Protein AF-A0A353Z3U8-F1 (afdb_monomer_lite)

Sequence (60 aa):
MGKTFVEKVLGAKKGSIVFVKPDIILSHDNTASIEKIFRKMGGETVAKPDQLMVVLDHNA

Foldseek 3Di:
DDDDPVCVVQVHDPPDDDDDDDQADEEEPCVVVVVVVCVVVVHDDDPCVVRYHYHHPDDD

Radius of gyration: 16.33 Å; chains: 1; bounding box: 38×24×46 Å

pLDDT: mean 93.2, std 8.48, range [52.97, 98.06]

Secondary structure (DSSP, 8-state):
-PPPHHHHHSSS-TT-------S-EEE-TTHHHHHHHHHHTT--S-S-GGGEEE---S--

Structure (mmCIF, N/CA/C/O backbone):
data_AF-A0A353Z3U8-F1
#
_entry.id   AF-A0A353Z3U8-F1
#
loop_
_atom_site.group_PDB
_atom_site.id
_atom_site.type_symbol
_atom_site.label_atom_id
_atom_site.label_alt_id
_atom_site.label_comp_id
_atom_site.label_asym_id
_atom_site.label_entity_id
_atom_site.label_seq_id
_atom_site.pdbx_PDB_ins_code
_atom_site.Cartn_x
_atom_site.Cartn_y
_atom_site.Cartn_z
_atom_site.occupancy
_atom_site.B_iso_or_equiv
_atom_site.auth_seq_id
_atom_site.auth_comp_id
_atom_site.auth_asym_id
_atom_site.auth_atom_id
_atom_site.pdbx_PDB_model_num
ATOM 1 N N . MET A 1 1 ? -20.718 -3.476 24.347 1.00 80.12 1 MET A N 1
ATOM 2 C CA . MET A 1 1 ? -20.328 -2.285 23.558 1.00 80.12 1 MET A CA 1
ATOM 3 C C . MET A 1 1 ? -19.991 -2.749 22.150 1.00 80.12 1 MET A C 1
ATOM 5 O O . MET A 1 1 ? -19.253 -3.719 22.024 1.00 80.12 1 MET A O 1
ATOM 9 N N . GLY A 1 2 ? -20.607 -2.171 21.118 1.00 90.38 2 GLY A N 1
ATOM 10 C CA . GLY A 1 2 ? -20.384 -2.601 19.731 1.00 90.38 2 GLY A CA 1
ATOM 11 C C . GLY A 1 2 ? -18.999 -2.204 19.209 1.00 90.38 2 GLY A C 1
ATOM 12 O O . GLY A 1 2 ? -18.382 -1.290 19.747 1.00 90.38 2 GLY A O 1
ATOM 13 N N . LYS A 1 3 ? -18.526 -2.886 18.157 1.00 96.50 3 LYS A N 1
ATOM 14 C CA . LYS A 1 3 ? -17.360 -2.455 17.368 1.00 96.50 3 LYS A CA 1
ATOM 15 C C . LYS A 1 3 ? -17.785 -1.405 16.343 1.00 96.50 3 LYS A C 1
ATOM 17 O O . LYS A 1 3 ? -18.834 -1.559 15.708 1.00 96.50 3 LYS A O 1
ATOM 22 N N . THR A 1 4 ? -16.956 -0.390 16.139 1.00 97.94 4 THR A N 1
ATOM 23 C CA . THR A 1 4 ? -17.107 0.571 15.036 1.00 97.94 4 THR A CA 1
ATOM 24 C C . THR A 1 4 ? -16.865 -0.096 13.676 1.00 97.94 4 THR A C 1
ATOM 26 O O . THR A 1 4 ? -16.403 -1.234 13.599 1.00 97.94 4 THR A O 1
ATOM 29 N N . PHE A 1 5 ? -17.166 0.609 12.583 1.00 98.06 5 PHE A N 1
ATOM 30 C CA . PHE A 1 5 ? -16.878 0.127 11.228 1.00 98.06 5 PHE A CA 1
ATOM 31 C C . PHE A 1 5 ? -15.388 -0.201 11.033 1.00 98.06 5 PHE A C 1
ATOM 33 O O . PHE A 1 5 ? -15.052 -1.304 10.614 1.00 98.06 5 PHE A O 1
ATOM 40 N N . VAL A 1 6 ? -14.493 0.708 11.429 1.00 97.56 6 VAL A N 1
ATOM 41 C CA . VAL A 1 6 ? -13.039 0.524 11.286 1.00 97.56 6 VAL A CA 1
ATOM 42 C C . VAL A 1 6 ? -12.538 -0.661 12.115 1.00 97.56 6 VAL A C 1
ATOM 44 O O . VAL A 1 6 ? -11.752 -1.463 11.625 1.00 97.56 6 VAL A O 1
ATOM 47 N N . GLU A 1 7 ? -13.041 -0.839 13.339 1.00 97.62 7 GLU A N 1
ATOM 48 C CA . GLU A 1 7 ? -12.673 -1.983 14.191 1.00 97.62 7 GLU A CA 1
ATOM 49 C C . GLU A 1 7 ? -13.192 -3.328 13.654 1.00 97.62 7 GLU A C 1
ATOM 51 O O . GLU A 1 7 ? -12.659 -4.384 13.998 1.00 97.62 7 GLU A O 1
ATOM 56 N N . LYS A 1 8 ? -14.242 -3.316 12.822 1.00 97.25 8 LYS A N 1
ATOM 57 C CA . LYS A 1 8 ? -14.697 -4.508 12.094 1.00 97.25 8 LYS A CA 1
ATOM 58 C C . LYS A 1 8 ? -13.781 -4.811 10.909 1.00 97.25 8 LYS A C 1
ATOM 60 O O . LYS A 1 8 ? -13.394 -5.961 10.762 1.00 97.25 8 LYS A O 1
ATOM 65 N N . VAL A 1 9 ? -13.412 -3.795 10.124 1.00 97.31 9 VAL A N 1
ATOM 66 C CA . VAL A 1 9 ? -12.514 -3.937 8.961 1.00 97.31 9 VAL A CA 1
ATOM 67 C C . VAL A 1 9 ? -11.113 -4.383 9.389 1.00 97.31 9 VAL A C 1
ATOM 69 O O . VAL A 1 9 ? -10.585 -5.348 8.854 1.00 97.31 9 VAL A O 1
ATOM 72 N N . LEU A 1 10 ? -10.523 -3.722 10.388 1.00 97.25 10 LEU A N 1
ATOM 73 C CA . LEU A 1 10 ? -9.167 -4.020 10.871 1.00 97.25 10 LEU A CA 1
ATOM 74 C C . LEU A 1 10 ? -9.125 -5.138 11.924 1.00 97.25 10 LEU A C 1
ATOM 76 O O . LEU A 1 10 ? -8.049 -5.548 12.350 1.00 97.25 10 LEU A O 1
ATOM 80 N N . GLY A 1 11 ? -10.283 -5.596 12.406 1.00 96.25 11 GLY A N 1
ATOM 81 C CA . GLY A 1 11 ? -10.398 -6.676 13.389 1.00 96.25 11 GLY A CA 1
ATOM 82 C C . GLY A 1 11 ? -9.939 -6.341 14.816 1.00 96.25 11 GLY A C 1
ATOM 83 O O . GLY A 1 11 ? -10.115 -7.170 15.710 1.00 96.25 11 GLY A O 1
ATOM 84 N N . ALA A 1 12 ? -9.414 -5.142 15.070 1.00 96.94 12 ALA A N 1
ATOM 85 C CA . ALA A 1 12 ? -8.839 -4.734 16.352 1.00 96.94 12 ALA A CA 1
ATOM 86 C C . ALA A 1 12 ? -9.537 -3.506 16.949 1.00 96.94 12 ALA A C 1
ATOM 88 O O . ALA A 1 12 ? -10.273 -2.807 16.259 1.00 96.94 12 ALA A O 1
ATOM 89 N N . LYS A 1 13 ? -9.318 -3.254 18.246 1.00 96.88 13 LYS A N 1
ATOM 90 C CA . LYS A 1 13 ? -9.860 -2.075 18.941 1.00 96.88 13 LYS A CA 1
ATOM 91 C C . LYS A 1 13 ? -9.030 -0.827 18.628 1.00 96.88 13 LYS A C 1
ATOM 93 O O . LYS A 1 13 ? -7.843 -0.926 18.314 1.00 96.88 13 LYS A O 1
ATOM 98 N N . LYS A 1 14 ? -9.625 0.360 18.788 1.00 97.12 14 LYS A N 1
ATOM 99 C CA . LYS A 1 14 ? -8.877 1.631 18.751 1.00 97.12 14 LYS A CA 1
ATOM 100 C C . LYS A 1 14 ? -7.643 1.568 19.670 1.00 97.12 14 LYS A C 1
ATOM 102 O O . LYS A 1 14 ? -7.760 1.209 20.839 1.00 97.12 14 LYS A O 1
ATOM 107 N N . GLY A 1 15 ? -6.487 1.979 19.146 1.00 97.31 15 GLY A N 1
ATOM 108 C CA . GLY A 1 15 ? -5.213 2.029 19.875 1.00 97.31 15 GLY A CA 1
ATOM 109 C C . GLY A 1 15 ? -4.339 0.781 19.719 1.00 97.31 15 GLY A C 1
ATOM 110 O O . GLY A 1 15 ? -3.191 0.796 20.148 1.00 97.31 15 GLY A O 1
ATOM 111 N N . SER A 1 16 ? -4.842 -0.284 19.090 1.00 98.00 16 SER A N 1
ATOM 112 C CA . SER A 1 16 ? -4.021 -1.442 18.733 1.00 98.00 16 SER A CA 1
ATOM 113 C C . SER A 1 16 ? -3.102 -1.136 17.546 1.00 98.00 16 SER A C 1
ATOM 115 O O . SER A 1 16 ? -3.520 -0.501 16.580 1.00 98.00 16 SER A O 1
ATOM 117 N N . ILE A 1 17 ? -1.871 -1.649 17.596 1.00 97.88 17 ILE A N 1
ATOM 118 C CA . ILE A 1 17 ? -0.979 -1.749 16.434 1.00 97.88 17 ILE A CA 1
ATOM 119 C C . ILE A 1 17 ? -1.228 -3.115 15.793 1.00 97.88 17 ILE A C 1
ATOM 121 O O . ILE A 1 17 ? -1.224 -4.130 16.489 1.00 97.88 17 ILE A O 1
ATOM 125 N N . VAL A 1 18 ? -1.474 -3.141 14.485 1.00 97.19 18 VAL A N 1
ATOM 126 C CA . VAL A 1 18 ? -1.823 -4.359 13.742 1.00 97.19 18 VAL A CA 1
ATOM 127 C C . VAL A 1 18 ? -1.002 -4.481 12.466 1.00 97.19 18 VAL A C 1
ATOM 129 O O . VAL A 1 18 ? -0.627 -3.477 11.864 1.00 97.19 18 VAL A O 1
ATOM 132 N N . PHE A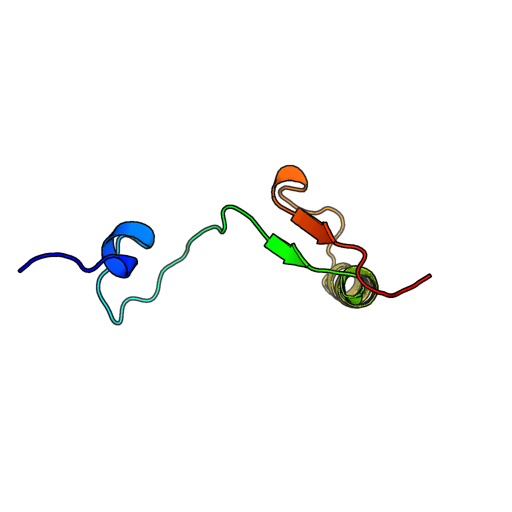 1 19 ? -0.782 -5.718 12.027 1.00 97.75 19 PHE A N 1
ATOM 133 C CA . PHE A 1 19 ? -0.322 -6.018 10.675 1.00 97.75 19 PHE A CA 1
ATOM 134 C C . PHE A 1 19 ? -1.530 -6.419 9.838 1.00 97.75 19 PHE A C 1
ATOM 136 O O . PHE A 1 19 ? -2.193 -7.411 10.131 1.00 97.75 19 PHE A O 1
ATOM 143 N N . VAL A 1 20 ? -1.821 -5.636 8.806 1.00 95.25 20 VAL A N 1
ATOM 144 C CA . VAL A 1 20 ? -2.914 -5.895 7.868 1.00 95.25 20 VAL A CA 1
ATOM 145 C C . VAL A 1 20 ? -2.398 -5.756 6.449 1.00 95.25 20 VAL A C 1
ATOM 147 O O . VAL A 1 20 ? -1.454 -5.013 6.179 1.00 95.25 20 VAL A O 1
ATOM 150 N N . LYS A 1 21 ? -3.021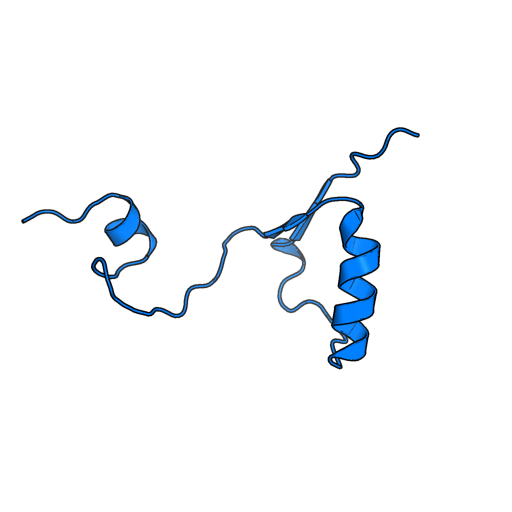 -6.491 5.538 1.00 94.00 21 LYS A N 1
ATOM 151 C CA . LYS A 1 21 ? -2.708 -6.445 4.118 1.00 94.00 21 LYS A CA 1
ATOM 152 C C . LYS A 1 21 ? -3.762 -5.584 3.415 1.00 94.00 21 LYS A C 1
ATOM 154 O O . LYS A 1 21 ? -4.942 -5.828 3.649 1.00 94.00 21 LYS A O 1
ATOM 159 N N . PRO A 1 22 ? -3.379 -4.622 2.561 1.00 94.94 22 PRO A N 1
ATOM 160 C CA . PRO A 1 22 ? -4.347 -3.904 1.741 1.00 94.94 22 PRO A CA 1
ATOM 161 C C . PRO A 1 22 ? -4.939 -4.834 0.677 1.00 94.94 22 PRO A C 1
ATOM 163 O O . PRO A 1 22 ? -4.245 -5.721 0.172 1.00 94.94 22 PRO A O 1
ATOM 166 N N . ASP A 1 23 ? -6.196 -4.609 0.303 1.00 96.19 23 ASP A N 1
ATOM 167 C CA . ASP A 1 23 ? -6.835 -5.315 -0.812 1.00 96.19 23 ASP A CA 1
ATOM 168 C C . ASP A 1 23 ? -6.404 -4.739 -2.168 1.00 96.19 23 ASP A C 1
ATOM 170 O O . ASP A 1 23 ? -6.093 -5.506 -3.078 1.00 96.19 23 ASP A O 1
ATOM 174 N N . ILE A 1 24 ? -6.302 -3.407 -2.270 1.00 96.81 24 ILE A N 1
ATOM 175 C CA . ILE A 1 24 ? -5.852 -2.663 -3.456 1.00 96.81 24 ILE A CA 1
ATOM 176 C C . ILE A 1 24 ? -4.831 -1.599 -3.033 1.00 96.81 24 ILE A C 1
ATOM 178 O O . ILE A 1 24 ? -4.981 -0.958 -1.991 1.00 96.81 24 ILE A O 1
ATOM 182 N N . ILE A 1 25 ? -3.806 -1.395 -3.859 1.00 95.12 25 ILE A N 1
ATOM 183 C CA . ILE A 1 25 ? -2.814 -0.325 -3.757 1.00 95.12 25 ILE A CA 1
ATOM 184 C C . ILE A 1 25 ? -3.015 0.587 -4.966 1.00 95.12 25 ILE A C 1
ATOM 186 O O . ILE A 1 25 ? -2.708 0.202 -6.092 1.00 95.12 25 ILE A O 1
ATOM 190 N N . LEU A 1 26 ? -3.552 1.784 -4.736 1.00 93.94 26 LEU A N 1
ATOM 191 C CA . LEU A 1 26 ? -3.766 2.776 -5.787 1.00 93.94 26 LEU A CA 1
ATOM 192 C C . LEU A 1 26 ? -2.542 3.686 -5.914 1.00 93.94 26 LEU A C 1
ATOM 194 O O . LEU A 1 26 ? -2.069 4.250 -4.927 1.00 93.94 26 LEU A O 1
ATOM 198 N N . SER A 1 27 ? -2.062 3.855 -7.138 1.00 93.25 27 SER A N 1
ATOM 199 C CA . SER A 1 27 ? -1.050 4.837 -7.502 1.00 93.25 27 SER A CA 1
ATOM 200 C C . SER A 1 27 ? -1.376 5.446 -8.866 1.00 93.25 27 SER A C 1
ATOM 202 O O . SER A 1 27 ? -2.413 5.164 -9.470 1.00 93.25 27 SER A O 1
ATOM 204 N N . HIS A 1 28 ? -0.482 6.301 -9.337 1.00 92.94 28 HIS A N 1
ATOM 205 C CA . HIS A 1 28 ? -0.613 7.022 -10.592 1.00 92.94 28 HIS A CA 1
ATOM 206 C C . HIS A 1 28 ? 0.765 7.185 -11.257 1.00 92.94 28 HIS A C 1
ATOM 208 O O . HIS A 1 28 ? 1.647 6.355 -11.015 1.00 92.94 28 HIS A O 1
ATOM 214 N N . ASP A 1 29 ? 0.991 8.201 -12.086 1.00 89.25 29 ASP A N 1
ATOM 215 C CA . ASP A 1 29 ? 2.272 8.444 -12.778 1.00 89.25 29 ASP A CA 1
ATOM 216 C C . ASP A 1 29 ? 3.506 8.450 -11.839 1.00 89.25 29 ASP A C 1
ATOM 218 O O . ASP A 1 29 ? 4.581 7.957 -12.198 1.00 89.25 29 ASP A O 1
ATOM 222 N N . ASN A 1 30 ? 3.319 8.869 -10.581 1.00 88.75 30 ASN A N 1
ATOM 223 C CA . ASN A 1 30 ? 4.306 8.789 -9.499 1.00 88.75 30 ASN A CA 1
ATOM 224 C C . ASN A 1 30 ?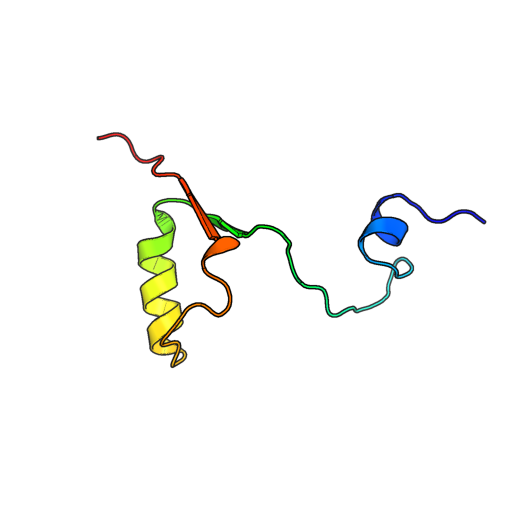 4.902 7.382 -9.283 1.00 88.75 30 ASN A C 1
ATOM 226 O O . ASN A 1 30 ? 5.976 7.250 -8.682 1.00 88.75 30 ASN A O 1
ATOM 230 N N . THR A 1 31 ? 4.254 6.332 -9.796 1.00 93.06 31 THR A N 1
ATOM 231 C CA . THR A 1 31 ? 4.758 4.950 -9.797 1.00 93.06 31 THR A CA 1
ATOM 232 C C . THR A 1 31 ? 6.185 4.866 -10.341 1.00 93.06 31 THR A C 1
ATOM 234 O O . THR A 1 31 ? 7.001 4.141 -9.775 1.00 93.06 31 THR A O 1
ATOM 237 N N . ALA A 1 32 ? 6.540 5.648 -11.369 1.00 92.38 32 ALA A N 1
ATOM 238 C CA . ALA A 1 32 ? 7.888 5.630 -11.947 1.00 92.38 32 ALA A CA 1
ATOM 239 C C . ALA A 1 32 ? 8.978 6.083 -10.954 1.00 92.38 32 ALA A C 1
ATOM 241 O O . ALA A 1 32 ? 10.098 5.570 -10.963 1.00 92.38 32 ALA A O 1
ATOM 242 N N . SER A 1 33 ? 8.665 7.038 -10.077 1.00 92.81 33 SER A N 1
ATOM 243 C CA . SER A 1 33 ? 9.585 7.496 -9.030 1.00 92.81 33 SER A CA 1
ATOM 244 C C . SER A 1 33 ? 9.680 6.487 -7.884 1.00 92.81 33 SER A C 1
ATOM 246 O O . SER A 1 33 ? 10.775 6.226 -7.382 1.00 92.81 33 SER A O 1
ATOM 248 N N . ILE A 1 34 ? 8.551 5.884 -7.500 1.00 94.38 34 ILE A N 1
ATOM 249 C CA . ILE A 1 34 ? 8.487 4.859 -6.447 1.00 94.38 34 ILE A CA 1
ATOM 250 C C . ILE A 1 34 ? 9.247 3.595 -6.863 1.00 94.38 34 ILE A C 1
ATOM 252 O O . ILE A 1 34 ? 9.984 3.033 -6.056 1.00 94.38 34 ILE A O 1
ATOM 256 N N . GLU A 1 35 ? 9.130 3.176 -8.122 1.00 95.75 35 GLU A N 1
ATOM 257 C CA . GLU A 1 35 ? 9.813 1.997 -8.662 1.00 95.75 35 GLU A CA 1
ATOM 258 C C . GLU A 1 35 ? 11.340 2.094 -8.505 1.00 95.75 35 GLU A C 1
ATOM 260 O O . GLU A 1 35 ? 11.988 1.146 -8.051 1.00 95.75 35 GLU A O 1
ATOM 265 N N . LYS A 1 36 ? 11.906 3.286 -8.728 1.00 96.19 36 LYS A N 1
ATOM 266 C CA . LYS A 1 36 ? 13.339 3.545 -8.520 1.00 96.19 36 LYS A CA 1
ATOM 267 C C . LYS A 1 36 ? 13.750 3.354 -7.062 1.00 96.19 36 LYS A C 1
ATOM 269 O O . LYS A 1 36 ? 14.835 2.840 -6.791 1.00 96.19 36 LYS A O 1
ATOM 274 N N . ILE A 1 37 ? 12.914 3.785 -6.114 1.00 96.81 37 ILE A N 1
ATOM 275 C CA . ILE A 1 37 ? 13.164 3.596 -4.677 1.00 96.81 37 ILE A CA 1
ATOM 276 C C . ILE A 1 37 ? 13.042 2.111 -4.323 1.00 96.81 37 ILE A C 1
ATOM 278 O O . ILE A 1 37 ? 13.912 1.581 -3.638 1.00 96.81 37 ILE A O 1
ATOM 282 N N . PHE A 1 38 ? 12.020 1.424 -4.839 1.00 96.62 38 PHE A N 1
ATOM 283 C CA . PHE A 1 38 ? 11.814 -0.010 -4.638 1.00 96.62 38 PHE A CA 1
ATOM 284 C C . PHE A 1 38 ? 13.044 -0.827 -5.048 1.00 96.62 38 PHE A C 1
ATOM 286 O O . PHE A 1 38 ? 13.546 -1.615 -4.247 1.00 96.62 38 PHE A O 1
ATOM 293 N N . ARG A 1 39 ? 13.615 -0.559 -6.229 1.00 97.56 39 ARG A N 1
ATOM 294 C CA . ARG A 1 39 ? 14.857 -1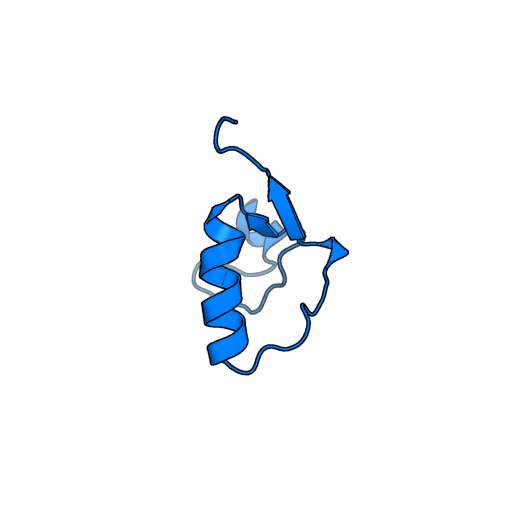.213 -6.673 1.00 97.56 39 ARG A CA 1
ATOM 295 C C . ARG A 1 39 ? 16.055 -0.901 -5.782 1.00 97.56 39 ARG A C 1
ATOM 297 O O . ARG A 1 39 ? 16.836 -1.797 -5.482 1.00 97.56 39 ARG A O 1
ATOM 304 N N . LYS A 1 40 ? 16.202 0.347 -5.319 1.00 98.00 40 LYS A N 1
ATOM 305 C CA . LYS A 1 40 ? 17.279 0.730 -4.383 1.00 98.00 40 LYS A CA 1
ATOM 306 C C . LYS A 1 40 ? 17.184 0.003 -3.040 1.00 98.00 40 LYS A C 1
ATOM 308 O O . LYS A 1 40 ? 18.210 -0.211 -2.407 1.00 98.00 40 LYS A O 1
ATOM 313 N N . MET A 1 41 ? 15.981 -0.389 -2.622 1.00 97.69 41 MET A N 1
ATOM 314 C CA . MET A 1 41 ? 15.758 -1.220 -1.433 1.00 97.69 41 MET A CA 1
ATOM 315 C C . MET A 1 41 ? 16.003 -2.720 -1.687 1.00 97.69 41 MET A C 1
ATOM 317 O O . MET A 1 41 ? 15.759 -3.527 -0.795 1.00 97.69 41 MET A O 1
ATOM 321 N N . GLY A 1 42 ? 16.468 -3.107 -2.882 1.00 97.88 42 GLY A N 1
ATOM 322 C CA . GLY A 1 42 ?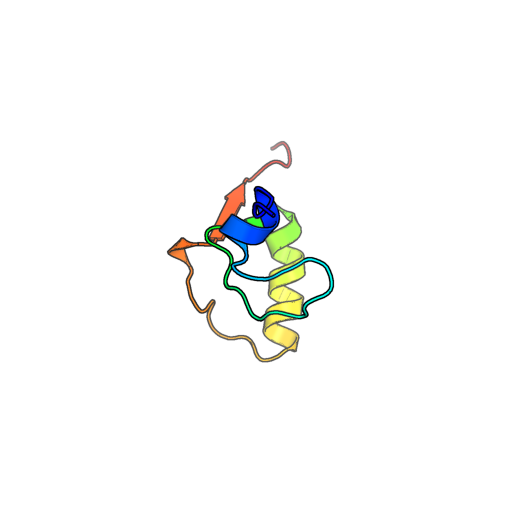 16.662 -4.507 -3.276 1.00 97.88 42 GLY A CA 1
ATOM 323 C C . GLY A 1 42 ? 15.385 -5.195 -3.764 1.00 97.88 42 GLY A C 1
ATOM 324 O O . GLY A 1 42 ? 15.340 -6.416 -3.858 1.00 97.88 42 GLY A O 1
ATOM 325 N N . GLY A 1 43 ? 14.329 -4.432 -4.056 1.00 96.94 43 GLY A N 1
ATOM 326 C CA . GLY A 1 43 ? 13.093 -4.965 -4.608 1.00 96.94 43 GLY A CA 1
ATOM 327 C C . GLY A 1 43 ? 13.262 -5.407 -6.062 1.00 96.94 43 GLY A C 1
ATOM 328 O O . GLY A 1 43 ? 13.620 -4.605 -6.926 1.00 96.94 43 GLY A O 1
ATOM 329 N N . GLU A 1 44 ? 12.960 -6.673 -6.340 1.00 96.50 44 GLU A N 1
ATOM 330 C CA . GLU A 1 44 ? 13.038 -7.244 -7.692 1.00 96.50 44 GLU A CA 1
ATOM 331 C C . GLU A 1 44 ? 11.658 -7.401 -8.333 1.00 96.50 44 GLU A C 1
ATOM 333 O O . GLU A 1 44 ? 11.448 -7.007 -9.480 1.00 96.50 44 GLU A O 1
ATOM 338 N N . THR A 1 45 ? 10.701 -7.945 -7.577 1.00 96.06 45 THR A N 1
ATOM 339 C CA . THR A 1 45 ? 9.342 -8.237 -8.042 1.00 96.06 45 THR A CA 1
ATOM 340 C C . THR A 1 4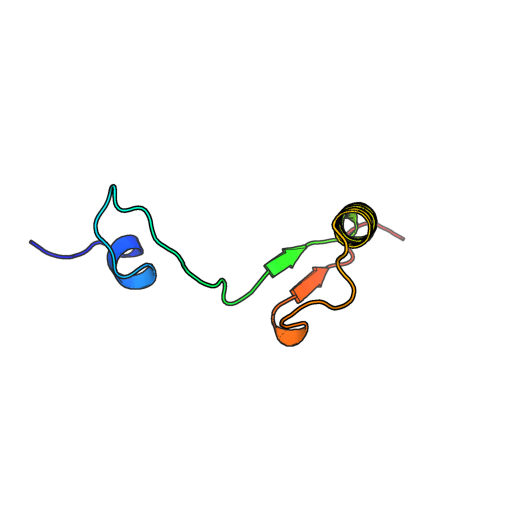5 ? 8.307 -7.777 -7.022 1.00 96.06 45 THR A C 1
ATOM 342 O O . THR A 1 45 ? 8.496 -7.888 -5.810 1.00 96.06 45 THR A O 1
ATOM 345 N N . VAL A 1 46 ? 7.191 -7.232 -7.513 1.00 93.75 46 VAL A N 1
ATOM 346 C CA . VAL A 1 46 ? 6.054 -6.876 -6.658 1.00 93.75 46 VAL A CA 1
ATOM 347 C C . VAL A 1 46 ? 5.400 -8.164 -6.169 1.00 93.75 46 VAL A C 1
ATOM 349 O O . VAL A 1 46 ? 5.059 -9.029 -6.969 1.00 93.75 46 VAL A O 1
ATOM 352 N N . ALA A 1 47 ? 5.191 -8.274 -4.857 1.00 94.06 47 ALA A N 1
ATOM 353 C CA . ALA A 1 47 ? 4.698 -9.503 -4.239 1.00 94.06 47 ALA A CA 1
ATOM 354 C C . ALA A 1 47 ? 3.316 -9.948 -4.756 1.00 94.06 47 ALA A C 1
ATOM 356 O O . ALA A 1 47 ? 3.050 -11.146 -4.824 1.00 94.06 47 ALA A O 1
ATOM 357 N N . LYS A 1 48 ? 2.429 -8.993 -5.076 1.00 95.62 48 LYS A N 1
ATOM 358 C CA . LYS A 1 48 ? 1.066 -9.234 -5.583 1.00 95.62 48 LYS A CA 1
ATOM 359 C C . LYS A 1 48 ? 0.663 -8.175 -6.617 1.00 95.62 48 LYS A C 1
ATOM 361 O O . LYS A 1 48 ? 0.067 -7.161 -6.248 1.00 95.62 48 LYS A O 1
ATOM 366 N N . PRO A 1 49 ? 1.048 -8.356 -7.894 1.00 94.69 49 PRO A N 1
ATOM 367 C CA . PRO A 1 49 ? 0.803 -7.368 -8.947 1.00 94.69 49 PRO A CA 1
ATOM 368 C C . PRO A 1 49 ? -0.685 -7.111 -9.220 1.00 94.69 49 PRO A C 1
ATOM 370 O O . PRO A 1 49 ? -1.053 -6.008 -9.598 1.00 94.69 49 PRO A O 1
ATOM 373 N N . ASP A 1 50 ? -1.538 -8.105 -8.977 1.00 96.69 50 ASP A N 1
ATOM 374 C CA . ASP A 1 50 ? -2.998 -8.049 -9.115 1.00 96.69 50 ASP A CA 1
ATOM 375 C C . ASP A 1 50 ? -3.673 -7.046 -8.166 1.00 96.69 50 ASP A C 1
ATOM 377 O O . ASP A 1 50 ? -4.792 -6.609 -8.422 1.00 96.69 50 ASP A O 1
ATOM 381 N N . GLN A 1 51 ? -2.994 -6.648 -7.087 1.00 96.38 51 GLN A N 1
ATOM 382 C CA . GLN A 1 51 ? -3.491 -5.635 -6.155 1.00 96.38 51 GLN A CA 1
ATOM 383 C C . GLN A 1 51 ? -3.086 -4.210 -6.535 1.00 96.38 51 GLN A C 1
ATOM 385 O O . GLN A 1 51 ? -3.561 -3.264 -5.907 1.00 96.38 51 GLN A O 1
ATOM 390 N N . LEU A 1 52 ? -2.182 -4.034 -7.501 1.00 95.56 52 LEU A N 1
ATOM 391 C CA . LEU A 1 52 ? -1.662 -2.724 -7.872 1.00 95.56 52 LEU A CA 1
ATOM 392 C C . LEU A 1 52 ? -2.527 -2.104 -8.974 1.00 95.56 52 LEU A C 1
ATOM 394 O O . LEU A 1 52 ? -2.609 -2.620 -10.085 1.00 95.56 52 LEU A O 1
ATOM 398 N N . MET A 1 53 ? -3.127 -0.955 -8.675 1.00 95.06 53 MET A N 1
ATOM 399 C CA . MET A 1 53 ? -3.879 -0.149 -9.629 1.00 95.06 53 MET A CA 1
ATOM 400 C C . MET A 1 53 ? -3.090 1.122 -9.933 1.00 95.06 53 MET A C 1
ATOM 402 O O . MET A 1 53 ? -2.939 1.976 -9.062 1.00 95.06 53 MET A O 1
ATOM 406 N N . VAL A 1 54 ? -2.592 1.252 -11.163 1.00 94.38 54 VAL A N 1
ATOM 407 C CA . VAL A 1 54 ? -1.891 2.457 -11.628 1.00 94.38 54 VAL A CA 1
ATOM 408 C C . VAL A 1 54 ? -2.771 3.181 -12.633 1.00 94.38 54 VAL A C 1
ATOM 410 O O . VAL A 1 54 ? -3.060 2.649 -13.704 1.00 94.38 54 VAL A O 1
ATOM 413 N N . VAL A 1 55 ? -3.197 4.392 -12.286 1.00 93.25 55 VAL A N 1
ATOM 414 C CA . VAL A 1 55 ? -3.959 5.259 -13.190 1.00 93.25 55 VAL A CA 1
ATOM 415 C C . VAL A 1 55 ? -3.003 6.229 -13.876 1.00 93.25 55 VAL A C 1
ATOM 417 O O . VAL A 1 55 ? -2.218 6.900 -13.218 1.00 93.25 55 VAL A O 1
ATOM 420 N N . LEU A 1 56 ? -3.057 6.316 -15.201 1.00 88.62 56 LEU A N 1
ATOM 421 C CA . LEU A 1 56 ? -2.293 7.317 -15.944 1.00 88.62 56 LEU A CA 1
ATOM 422 C C . LEU A 1 56 ? -3.119 8.605 -15.989 1.00 88.62 56 LEU A C 1
ATOM 424 O O . LEU A 1 56 ? -4.073 8.695 -16.757 1.00 88.62 56 LEU A O 1
ATOM 428 N N . ASP A 1 57 ? -2.802 9.551 -15.108 1.00 78.25 57 ASP A N 1
ATOM 429 C CA . ASP A 1 57 ? -3.577 10.781 -14.894 1.00 78.25 57 ASP A CA 1
ATOM 430 C C . ASP A 1 57 ? -2.858 12.063 -15.339 1.00 78.25 57 ASP A C 1
ATOM 432 O O . ASP A 1 57 ? -3.434 13.149 -15.288 1.00 78.25 57 ASP A O 1
ATOM 436 N N . HIS A 1 58 ? -1.624 11.949 -15.824 1.00 68.00 58 HIS A N 1
ATOM 437 C CA . HIS A 1 58 ? -0.928 13.063 -16.452 1.00 68.00 58 HIS A CA 1
ATOM 438 C C . HIS A 1 58 ? -1.386 13.187 -17.905 1.00 68.00 58 HIS A C 1
ATOM 440 O O . HIS A 1 58 ? -1.256 12.241 -18.682 1.00 68.00 58 HIS A O 1
ATOM 446 N N . ASN A 1 59 ? -1.960 14.347 -18.246 1.00 60.47 59 ASN A N 1
ATOM 447 C CA . ASN A 1 59 ? -2.374 14.697 -19.606 1.00 60.47 59 ASN A CA 1
ATOM 448 C C . ASN A 1 59 ? -1.277 14.337 -20.623 1.00 60.47 59 ASN A C 1
ATOM 450 O O . ASN A 1 59 ? -0.107 14.652 -20.397 1.00 60.47 59 ASN A O 1
ATOM 454 N N . ALA A 1 60 ? -1.689 13.706 -21.729 1.00 52.97 60 ALA A N 1
ATOM 455 C CA . ALA A 1 60 ? -0.889 13.576 -22.946 1.00 52.97 60 ALA A CA 1
ATOM 456 C C . ALA A 1 60 ? -0.314 14.924 -23.412 1.00 52.97 60 ALA A C 1
ATOM 458 O O . ALA A 1 60 ? -0.990 15.960 -23.198 1.00 52.97 60 ALA A O 1
#